Protein AF-A0A2D9RVJ1-F1 (afdb_monomer_lite)

Structure (mmCIF, N/CA/C/O backbone):
data_AF-A0A2D9RVJ1-F1
#
_entry.id   AF-A0A2D9RVJ1-F1
#
loop_
_atom_site.group_PDB
_atom_site.id
_atom_site.type_symbol
_atom_site.label_atom_id
_atom_site.label_alt_id
_atom_site.label_comp_id
_atom_site.label_asym_id
_atom_site.label_entity_id
_atom_site.label_seq_id
_atom_site.pdbx_PDB_ins_code
_atom_site.Cartn_x
_atom_site.Cartn_y
_atom_site.Cartn_z
_atom_site.occupancy
_atom_site.B_iso_or_equiv
_atom_site.auth_seq_id
_atom_site.auth_comp_id
_atom_site.auth_asym_id
_atom_site.auth_atom_id
_atom_site.pdbx_PDB_model_num
ATOM 1 N N . MET A 1 1 ? -12.842 -1.833 20.175 1.00 59.81 1 MET A N 1
ATOM 2 C CA . MET A 1 1 ? -12.678 -1.378 18.774 1.00 59.8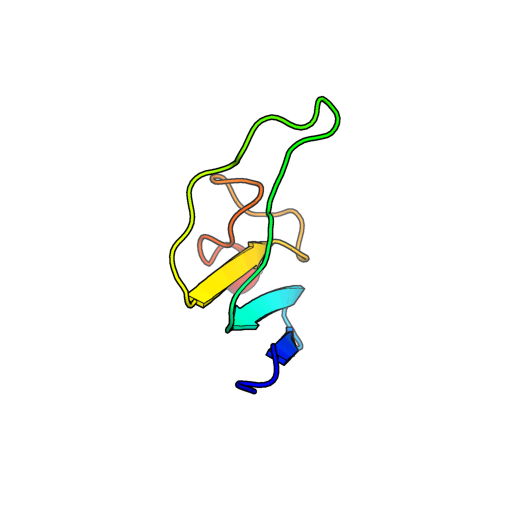1 1 MET A CA 1
ATOM 3 C C . MET A 1 1 ? -11.349 -1.915 18.267 1.00 59.81 1 MET A C 1
ATOM 5 O O . MET A 1 1 ? -10.389 -1.851 19.024 1.00 59.81 1 MET A O 1
ATOM 9 N N . LYS A 1 2 ? -11.284 -2.506 17.065 1.00 80.38 2 LYS A N 1
ATOM 10 C CA . LYS A 1 2 ? -9.994 -2.899 16.472 1.00 80.38 2 LYS A CA 1
ATOM 11 C C . LYS A 1 2 ? -9.278 -1.625 16.018 1.00 80.38 2 LYS A C 1
ATOM 13 O O . LYS A 1 2 ? -9.865 -0.833 15.291 1.00 80.38 2 LYS A O 1
ATOM 18 N N . THR A 1 3 ? -8.050 -1.416 16.474 1.00 91.25 3 THR A N 1
ATOM 19 C CA . THR A 1 3 ? 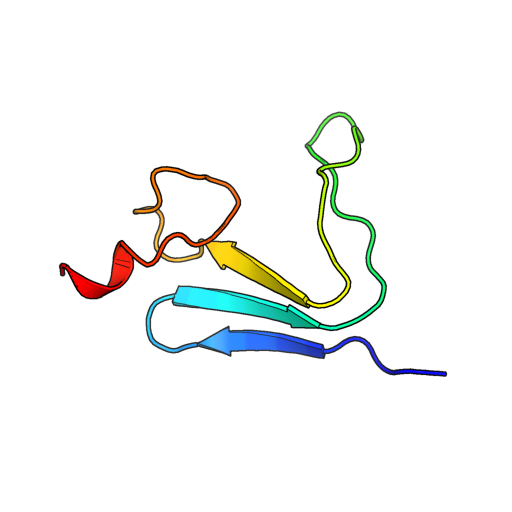-7.228 -0.277 16.050 1.00 91.25 3 THR A CA 1
ATOM 20 C C . THR A 1 3 ? -6.727 -0.515 14.630 1.00 91.25 3 THR A C 1
ATOM 22 O O . THR A 1 3 ? -6.179 -1.578 14.341 1.00 91.25 3 THR A O 1
ATOM 25 N N . THR A 1 4 ? -6.897 0.464 13.743 1.00 96.00 4 THR A N 1
ATOM 26 C CA . THR A 1 4 ? -6.293 0.431 12.406 1.00 96.00 4 THR A CA 1
ATOM 27 C C . THR A 1 4 ? -4.800 0.733 12.515 1.00 96.00 4 THR A C 1
ATOM 29 O O . THR A 1 4 ? -4.399 1.737 13.103 1.00 96.00 4 THR A O 1
ATOM 32 N N . HIS A 1 5 ? -3.968 -0.128 11.932 1.00 97.00 5 HIS A N 1
ATOM 33 C CA . HIS A 1 5 ? -2.516 0.014 11.909 1.00 97.00 5 HIS A CA 1
ATOM 34 C C . HIS A 1 5 ? -2.043 0.390 10.503 1.00 97.00 5 HIS A C 1
ATOM 36 O O . HIS A 1 5 ? -2.190 -0.387 9.557 1.00 97.00 5 HIS A O 1
ATOM 42 N N . ILE A 1 6 ? -1.426 1.566 10.380 1.00 97.81 6 ILE A N 1
ATOM 43 C CA . ILE A 1 6 ? -0.802 2.044 9.143 1.00 97.81 6 ILE A CA 1
ATOM 44 C C . ILE A 1 6 ? 0.662 2.341 9.441 1.00 97.81 6 ILE A C 1
ATOM 46 O O . ILE A 1 6 ? 0.964 3.107 10.353 1.00 97.81 6 ILE A O 1
ATOM 50 N N . TYR A 1 7 ? 1.579 1.727 8.697 1.00 97.75 7 TYR A N 1
ATOM 51 C CA . TYR A 1 7 ? 3.013 1.942 8.892 1.00 97.75 7 TYR A CA 1
ATOM 52 C C . TYR A 1 7 ? 3.791 1.829 7.584 1.00 97.75 7 TYR A C 1
ATOM 54 O O . TYR A 1 7 ? 3.422 1.090 6.669 1.00 97.75 7 TYR A O 1
ATOM 62 N N . ARG A 1 8 ? 4.907 2.555 7.504 1.00 97.75 8 ARG A N 1
ATOM 63 C CA . ARG A 1 8 ? 5.829 2.537 6.364 1.00 97.75 8 ARG A CA 1
ATOM 64 C C . ARG A 1 8 ? 7.038 1.655 6.677 1.00 97.75 8 ARG A C 1
ATOM 66 O O . ARG A 1 8 ? 7.603 1.742 7.760 1.00 97.75 8 ARG A O 1
ATOM 73 N N . LYS A 1 9 ? 7.451 0.826 5.718 1.00 96.88 9 LYS A N 1
ATOM 74 C CA . LYS A 1 9 ? 8.705 0.058 5.754 1.00 96.88 9 LYS A CA 1
ATOM 75 C C . LYS A 1 9 ? 9.845 0.839 5.108 1.00 96.88 9 LYS A C 1
ATOM 77 O O . LYS A 1 9 ? 9.608 1.708 4.268 1.00 96.88 9 LYS A O 1
ATOM 82 N N . GLU A 1 10 ? 11.075 0.444 5.425 1.00 95.69 10 GLU A N 1
ATOM 83 C CA . GLU A 1 10 ? 12.312 1.073 4.939 1.00 95.69 10 GLU A CA 1
ATOM 84 C C . GLU A 1 10 ? 12.346 1.229 3.412 1.00 95.69 10 GLU A C 1
ATOM 86 O O . GLU A 1 10 ? 12.587 2.319 2.902 1.00 95.69 10 GLU A O 1
ATOM 91 N N . LYS A 1 11 ? 11.979 0.180 2.662 1.00 94.94 11 LYS A N 1
ATOM 92 C CA . LYS A 1 11 ? 11.963 0.192 1.186 1.00 94.94 11 LYS A CA 1
ATOM 93 C C . LYS A 1 11 ? 10.704 0.820 0.559 1.00 94.94 11 LYS A C 1
ATOM 95 O O . LYS A 1 11 ? 10.357 0.535 -0.585 1.00 94.94 11 LYS A O 1
ATOM 100 N N . GLY A 1 12 ? 9.984 1.661 1.304 1.00 94.44 12 GLY A N 1
ATOM 101 C CA . GLY A 1 12 ? 8.877 2.476 0.784 1.00 94.44 12 GLY A CA 1
ATOM 102 C C . GLY A 1 12 ? 7.513 1.785 0.710 1.00 94.44 12 GLY A C 1
ATOM 103 O O . GLY A 1 12 ? 6.565 2.368 0.204 1.00 94.44 12 GLY A O 1
ATOM 104 N N . GLN A 1 13 ? 7.363 0.562 1.210 1.00 97.50 13 GLN A N 1
ATOM 105 C CA . GLN A 1 13 ? 6.055 -0.098 1.290 1.00 97.50 13 GLN A CA 1
ATOM 106 C C . GLN A 1 13 ? 5.227 0.531 2.415 1.00 97.50 13 GLN A C 1
ATOM 108 O O . GLN A 1 13 ? 5.720 0.628 3.536 1.00 97.50 13 GLN A O 1
ATOM 113 N N . ILE A 1 14 ? 3.975 0.903 2.156 1.00 98.25 14 ILE A N 1
ATOM 114 C CA . ILE A 1 14 ? 3.060 1.417 3.185 1.00 98.25 14 ILE A CA 1
ATOM 115 C C . ILE A 1 14 ? 2.014 0.340 3.446 1.00 98.25 14 ILE A C 1
ATOM 117 O O . ILE A 1 14 ? 1.205 0.033 2.575 1.00 98.25 14 ILE A O 1
ATOM 121 N N . VAL A 1 15 ? 2.062 -0.285 4.617 1.00 98.19 15 VAL A N 1
ATOM 122 C CA . VAL A 1 15 ? 1.140 -1.358 4.990 1.00 98.19 15 VAL A CA 1
ATOM 123 C C . VAL A 1 15 ? -0.064 -0.756 5.690 1.00 98.19 15 VAL A C 1
ATOM 125 O O . VAL A 1 15 ? 0.094 0.017 6.633 1.00 98.19 15 VAL A O 1
ATOM 128 N N . VAL A 1 16 ? -1.249 -1.161 5.247 1.00 98.25 16 VAL A N 1
ATOM 129 C CA . VAL A 1 16 ? -2.526 -0.829 5.871 1.00 98.25 16 VAL A CA 1
ATOM 130 C C . VAL A 1 16 ? -3.144 -2.122 6.381 1.00 98.25 16 VAL A C 1
ATOM 132 O O . VAL A 1 16 ? -3.239 -3.104 5.640 1.00 98.25 16 VAL A O 1
ATOM 135 N N . HIS A 1 17 ? -3.511 -2.139 7.658 1.00 97.25 17 HIS A N 1
ATOM 136 C CA . HIS A 1 17 ? -4.164 -3.268 8.304 1.00 97.25 17 HIS A CA 1
ATOM 137 C C . HIS A 1 17 ? -5.285 -2.767 9.213 1.00 97.25 17 HIS A C 1
ATOM 139 O O . HIS A 1 17 ? -5.023 -2.142 10.241 1.00 97.25 17 HIS A O 1
ATOM 145 N N . GLY A 1 18 ? -6.524 -3.042 8.823 1.00 95.31 18 GLY A N 1
ATOM 146 C CA . GLY A 1 18 ? -7.719 -2.603 9.530 1.00 95.31 18 GLY A CA 1
ATOM 147 C C . GLY A 1 18 ? -8.777 -2.053 8.584 1.00 95.31 18 GLY A C 1
ATOM 148 O O . GLY A 1 18 ? -8.633 -2.101 7.362 1.00 95.31 18 GLY A O 1
ATOM 149 N N . ASP A 1 19 ? -9.845 -1.533 9.178 1.00 94.69 19 ASP A N 1
ATOM 150 C CA . ASP A 1 19 ? -10.974 -0.971 8.447 1.00 94.69 19 ASP A CA 1
ATOM 151 C C . ASP A 1 19 ? -10.665 0.472 8.025 1.00 94.69 19 ASP A C 1
ATOM 153 O O . ASP A 1 19 ? -10.363 1.327 8.866 1.00 94.69 19 ASP A O 1
ATOM 157 N N . VAL A 1 20 ? -10.666 0.720 6.713 1.00 95.44 20 VAL A N 1
ATOM 158 C CA . VAL A 1 20 ? -10.392 2.024 6.092 1.00 95.44 20 VAL A CA 1
ATOM 159 C C . VAL A 1 20 ? -11.213 2.192 4.817 1.00 95.44 20 VAL A C 1
ATOM 161 O O . VAL A 1 20 ? -11.523 1.216 4.135 1.00 95.44 20 VAL A O 1
ATOM 164 N N . ASN A 1 21 ? -11.481 3.445 4.448 1.00 95.94 21 ASN A N 1
ATOM 165 C CA . ASN A 1 21 ? -11.982 3.796 3.123 1.00 95.94 21 ASN A CA 1
ATOM 166 C C . ASN A 1 21 ? -10.807 4.198 2.230 1.00 95.94 21 ASN A C 1
ATOM 168 O O . ASN A 1 21 ? -10.165 5.218 2.476 1.00 95.94 21 ASN A O 1
ATOM 172 N N . LEU A 1 22 ? -10.524 3.400 1.200 1.00 97.12 22 LEU A N 1
ATOM 173 C CA . LEU A 1 22 ? -9.585 3.764 0.143 1.00 97.12 22 LEU A CA 1
ATOM 174 C C . LEU A 1 22 ? -10.363 4.251 -1.081 1.00 97.12 22 LEU A C 1
ATOM 176 O O . LEU A 1 22 ? -11.114 3.482 -1.688 1.00 97.12 22 LEU A O 1
ATOM 180 N N . THR A 1 23 ? -10.159 5.511 -1.452 1.00 97.88 23 THR A N 1
ATOM 181 C CA . THR A 1 23 ? -10.788 6.124 -2.623 1.00 97.88 23 THR A CA 1
ATOM 182 C C . THR A 1 23 ? -9.756 6.782 -3.526 1.00 97.88 23 THR A C 1
ATOM 184 O O . THR A 1 23 ? -8.635 7.070 -3.098 1.00 97.88 23 THR A O 1
ATOM 187 N N . ASP A 1 24 ? -10.133 7.025 -4.776 1.00 96.44 24 ASP A N 1
ATOM 188 C CA . ASP A 1 24 ? -9.441 8.005 -5.608 1.00 96.44 24 ASP A CA 1
ATOM 189 C C . ASP A 1 24 ? -9.824 9.448 -5.210 1.00 96.44 24 ASP A C 1
ATOM 191 O O . ASP A 1 24 ? -10.522 9.686 -4.217 1.00 96.44 24 ASP A O 1
ATOM 195 N N . ILE A 1 25 ? -9.328 10.413 -5.985 1.00 96.69 25 ILE A N 1
ATOM 196 C CA . ILE A 1 25 ? -9.601 11.850 -5.837 1.00 96.69 25 ILE A CA 1
ATOM 197 C C . ILE A 1 25 ? -11.086 12.195 -6.049 1.00 96.69 25 ILE A C 1
ATOM 199 O O . ILE A 1 25 ? -11.571 13.164 -5.472 1.00 96.69 25 ILE A O 1
ATOM 203 N N . GLU A 1 26 ? -11.810 11.410 -6.842 1.00 97.88 26 GLU A N 1
ATOM 204 C CA . GLU A 1 26 ? -13.233 11.617 -7.134 1.00 97.88 26 GLU A CA 1
ATOM 205 C C . GLU A 1 26 ? -14.143 10.936 -6.095 1.00 97.88 26 GLU A C 1
ATOM 207 O O . GLU A 1 26 ? -15.358 11.121 -6.107 1.00 97.88 26 GLU A O 1
ATOM 212 N N . GLY A 1 27 ? -13.561 10.180 -5.159 1.00 96.69 27 GLY A N 1
ATOM 213 C CA . GLY A 1 27 ? -14.283 9.456 -4.118 1.00 96.69 27 GLY A CA 1
ATOM 214 C C . GLY A 1 27 ? -14.714 8.048 -4.532 1.00 96.69 27 GLY A C 1
ATOM 215 O O . GLY A 1 27 ? -15.390 7.371 -3.754 1.00 96.69 27 GLY A O 1
ATOM 216 N N . ASN A 1 28 ? -14.309 7.559 -5.709 1.00 97.75 28 ASN A N 1
ATOM 217 C CA . ASN A 1 28 ? -14.627 6.194 -6.116 1.00 97.75 28 ASN A CA 1
ATOM 218 C C . ASN A 1 28 ? -13.847 5.202 -5.255 1.00 97.75 28 ASN A C 1
ATOM 220 O O . ASN A 1 28 ? -12.637 5.337 -5.054 1.00 97.75 28 ASN A O 1
ATOM 224 N N . LYS A 1 29 ? -14.536 4.169 -4.762 1.00 97.56 29 LYS A N 1
ATOM 225 C CA . LYS A 1 29 ? -13.915 3.130 -3.939 1.00 97.56 29 LYS A CA 1
ATOM 226 C C . LYS A 1 29 ? -12.920 2.316 -4.759 1.00 97.56 29 LYS A C 1
ATOM 228 O O . LYS A 1 29 ? -13.274 1.719 -5.774 1.00 97.56 29 LYS A O 1
ATOM 233 N N . ILE A 1 30 ? -11.703 2.193 -4.245 1.00 97.50 30 ILE A N 1
ATOM 234 C CA . ILE A 1 30 ? -10.695 1.286 -4.786 1.00 97.50 30 ILE A CA 1
ATOM 235 C C . ILE A 1 30 ? -10.849 -0.067 -4.075 1.00 97.50 30 ILE A C 1
ATOM 237 O O . ILE A 1 30 ? -10.833 -0.103 -2.846 1.00 97.50 30 ILE A O 1
ATOM 241 N N . PRO A 1 31 ? -11.005 -1.198 -4.786 1.00 97.06 31 PRO A N 1
ATOM 242 C CA . PRO A 1 31 ? -11.123 -2.505 -4.142 1.00 97.06 31 PRO A CA 1
ATOM 243 C C . PRO A 1 31 ? -9.874 -2.883 -3.330 1.00 97.06 31 PRO A C 1
ATOM 245 O O . PRO A 1 31 ? -8.758 -2.869 -3.850 1.00 97.06 31 PRO A O 1
ATOM 248 N N . HIS A 1 32 ? -10.059 -3.269 -2.065 1.00 96.94 32 HIS A N 1
ATOM 249 C CA . HIS A 1 32 ? -9.004 -3.796 -1.195 1.00 96.94 32 HIS A CA 1
ATOM 250 C C . HIS A 1 32 ? -9.573 -4.756 -0.138 1.00 96.94 32 HIS A C 1
ATOM 252 O O . HIS A 1 32 ? -10.772 -4.757 0.138 1.00 96.94 32 HIS A O 1
ATOM 258 N N . GLY A 1 33 ? -8.703 -5.578 0.454 1.00 95.62 33 GLY A N 1
ATOM 259 C CA . GLY A 1 33 ? -9.034 -6.403 1.622 1.00 95.62 33 GLY A CA 1
ATOM 260 C C . GLY A 1 33 ? -8.754 -5.693 2.953 1.00 95.62 33 GLY A C 1
ATOM 261 O O . GLY A 1 33 ? -8.332 -4.538 2.968 1.00 95.62 33 GLY A O 1
ATOM 262 N N . GLU A 1 34 ? -8.914 -6.413 4.071 1.00 95.00 34 GLU A N 1
ATOM 263 C CA . GLU A 1 34 ? -8.588 -5.931 5.435 1.00 95.00 34 GLU A CA 1
ATOM 264 C C . GLU A 1 34 ? -7.096 -5.573 5.591 1.00 95.00 34 GLU A C 1
ATOM 266 O O . GLU A 1 34 ? -6.710 -4.730 6.402 1.00 95.00 34 GLU A O 1
ATOM 271 N N . LYS A 1 35 ? -6.237 -6.208 4.788 1.00 97.31 35 LYS A N 1
ATOM 272 C CA . LYS A 1 35 ? -4.799 -5.962 4.761 1.00 97.31 35 LYS A CA 1
ATOM 273 C C . LYS A 1 35 ? -4.319 -5.797 3.329 1.00 97.31 35 LYS A C 1
ATOM 275 O O . LYS A 1 35 ? -4.475 -6.697 2.507 1.00 97.31 35 LYS A O 1
ATOM 280 N N . PHE A 1 36 ? -3.685 -4.668 3.049 1.00 98.06 36 PHE A N 1
ATOM 281 C CA . PHE A 1 36 ? -3.103 -4.367 1.744 1.00 98.06 36 PHE A CA 1
ATOM 282 C C . PHE A 1 36 ? -1.841 -3.516 1.901 1.00 98.06 36 PHE A C 1
ATOM 284 O O . PHE A 1 36 ? -1.451 -3.117 3.000 1.00 98.06 36 PHE A O 1
ATOM 291 N N . THR A 1 37 ? -1.117 -3.305 0.804 1.00 98.50 37 THR A N 1
ATOM 292 C CA . THR A 1 37 ? 0.113 -2.5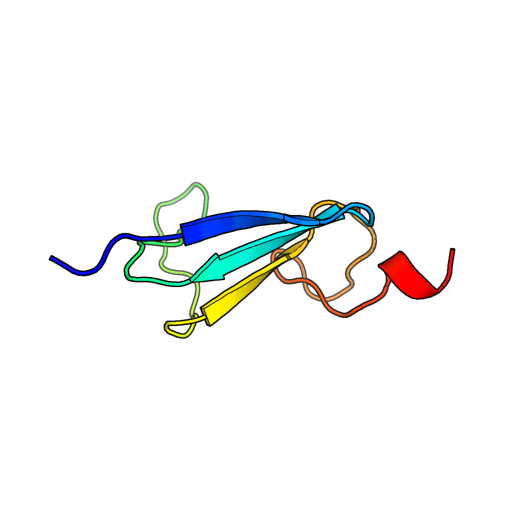10 0.811 1.00 98.50 37 THR A CA 1
ATOM 293 C C . THR A 1 37 ? 0.094 -1.533 -0.347 1.00 98.50 37 THR A C 1
ATOM 295 O O . THR A 1 37 ? -0.020 -1.940 -1.502 1.00 98.50 37 THR A O 1
ATOM 298 N N . LEU A 1 38 ? 0.233 -0.252 -0.031 1.00 98.44 38 LEU A N 1
ATOM 299 C CA . LEU A 1 38 ? 0.375 0.823 -0.998 1.00 98.44 38 LEU A CA 1
ATOM 300 C C . LEU A 1 38 ? 1.846 1.007 -1.372 1.00 98.44 38 LEU A C 1
ATOM 302 O O . LEU A 1 38 ? 2.770 0.747 -0.589 1.00 98.44 38 LEU A O 1
ATOM 306 N N . CYS A 1 39 ? 2.060 1.431 -2.609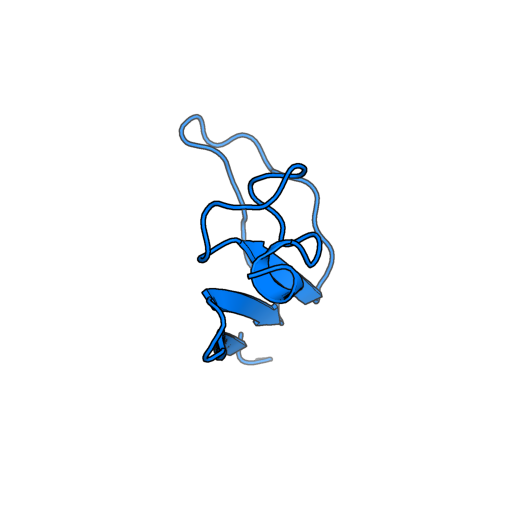 1.00 98.19 39 CYS A N 1
ATOM 307 C CA . CYS A 1 39 ? 3.373 1.767 -3.115 1.00 98.19 39 CYS A CA 1
ATOM 308 C C . CYS A 1 39 ? 3.769 3.166 -2.632 1.00 98.19 39 CYS A C 1
ATOM 310 O O . CYS A 1 39 ? 3.129 4.148 -2.983 1.00 98.19 39 CYS A O 1
ATOM 312 N N . GLY A 1 40 ? 4.859 3.261 -1.874 1.00 97.00 40 GLY A N 1
ATOM 313 C CA . GLY A 1 40 ? 5.539 4.524 -1.567 1.00 97.00 40 GLY A CA 1
ATOM 314 C C . GLY A 1 40 ? 6.939 4.621 -2.183 1.00 97.00 40 GLY A C 1
ATOM 315 O O . GLY A 1 40 ? 7.686 5.527 -1.836 1.00 97.00 40 GLY A O 1
ATOM 316 N N . CYS A 1 41 ? 7.323 3.686 -3.064 1.00 96.31 41 CYS A N 1
ATOM 317 C CA . CYS A 1 41 ? 8.596 3.727 -3.801 1.00 96.31 41 CYS A CA 1
ATOM 318 C C . CYS A 1 41 ? 8.465 4.271 -5.233 1.00 96.31 41 CYS A C 1
ATOM 320 O O . CYS A 1 41 ? 9.476 4.377 -5.916 1.00 96.31 41 CYS A O 1
ATOM 322 N N . ALA A 1 42 ? 7.239 4.545 -5.700 1.00 95.06 42 ALA A N 1
ATOM 323 C CA . ALA A 1 42 ? 6.911 5.008 -7.054 1.00 95.06 42 ALA A CA 1
ATOM 324 C C . ALA A 1 42 ? 7.347 4.091 -8.223 1.00 95.06 42 ALA A C 1
ATOM 326 O O . ALA A 1 42 ? 7.309 4.506 -9.374 1.00 95.06 42 ALA A O 1
ATOM 327 N N . LYS A 1 43 ? 7.724 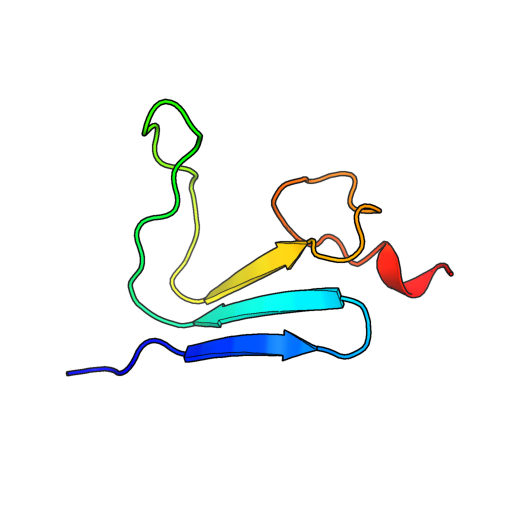2.834 -7.952 1.00 96.00 43 LYS A N 1
ATOM 328 C CA . LYS A 1 43 ? 8.204 1.877 -8.975 1.00 96.00 43 LYS A CA 1
ATOM 329 C C . LYS A 1 43 ? 7.179 0.813 -9.375 1.00 96.00 43 LYS A C 1
ATOM 331 O O . LYS A 1 43 ? 7.451 0.015 -10.263 1.00 96.00 43 LYS A O 1
ATOM 336 N N . SER A 1 44 ? 6.038 0.742 -8.685 1.00 97.38 44 SER A N 1
ATOM 337 C CA . SER A 1 44 ? 5.038 -0.301 -8.936 1.00 97.38 44 SER A CA 1
ATOM 338 C C . SER A 1 44 ? 4.388 -0.140 -10.307 1.00 97.38 44 SER A C 1
ATOM 340 O O . SER A 1 44 ? 4.004 0.961 -10.688 1.00 97.38 44 SER A O 1
ATOM 342 N N . LYS A 1 45 ? 4.176 -1.254 -11.010 1.00 97.38 45 LYS A N 1
ATOM 343 C CA . LYS A 1 45 ? 3.357 -1.321 -12.231 1.00 97.38 45 LYS A CA 1
ATOM 344 C C . LYS A 1 45 ? 1.866 -1.499 -11.924 1.00 97.38 45 LYS A C 1
ATOM 346 O O . LYS A 1 45 ? 1.051 -1.518 -12.838 1.00 97.38 45 LYS A O 1
ATOM 351 N N . LYS A 1 46 ? 1.507 -1.649 -10.644 1.00 96.75 46 LYS A N 1
ATOM 352 C CA . LYS A 1 46 ? 0.134 -1.833 -10.144 1.00 96.75 46 LYS A CA 1
ATOM 353 C C . LYS A 1 46 ? -0.281 -0.715 -9.187 1.00 96.75 46 LYS A C 1
ATOM 355 O O . LYS A 1 46 ? -0.941 -0.984 -8.184 1.00 96.75 46 LYS A O 1
ATOM 360 N N . LEU A 1 47 ? 0.154 0.521 -9.447 1.00 96.00 47 LEU A N 1
ATOM 361 C CA . LEU A 1 47 ? -0.249 1.673 -8.638 1.00 96.00 47 LEU A CA 1
ATOM 362 C C . LEU A 1 47 ? -1.783 1.710 -8.474 1.00 96.00 47 LEU A C 1
ATOM 364 O O . LEU A 1 47 ? -2.496 1.399 -9.427 1.00 96.00 47 LEU A O 1
ATOM 368 N N . PRO A 1 48 ? -2.290 2.042 -7.274 1.00 96.88 48 PRO A N 1
ATOM 369 C CA . PRO A 1 48 ? -1.558 2.529 -6.096 1.00 96.88 48 PRO A CA 1
ATOM 370 C C . PRO A 1 48 ? -0.929 1.421 -5.227 1.00 96.88 48 PRO A C 1
ATOM 372 O O . PRO A 1 48 ? -0.253 1.712 -4.238 1.00 96.88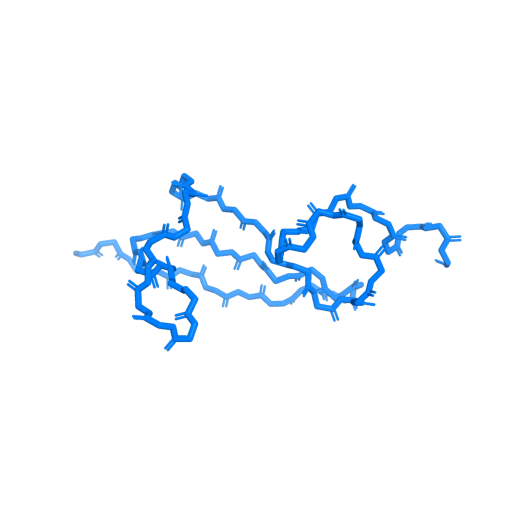 48 PRO A O 1
ATOM 375 N N . PHE A 1 49 ? -1.118 0.146 -5.568 1.00 98.44 49 PHE A N 1
ATOM 376 C CA . PHE A 1 49 ? -0.653 -0.982 -4.764 1.00 98.44 49 PHE A CA 1
ATOM 377 C C . PHE A 1 49 ? 0.827 -1.292 -4.974 1.00 98.44 49 PHE A C 1
ATOM 379 O O . PHE A 1 49 ? 1.406 -1.062 -6.034 1.00 98.44 49 PHE A O 1
ATOM 386 N N . CYS A 1 50 ? 1.461 -1.844 -3.944 1.00 98.12 50 CYS A N 1
ATOM 387 C CA . CYS A 1 50 ? 2.817 -2.365 -4.027 1.00 98.12 50 CYS A CA 1
ATOM 388 C C . CYS A 1 50 ? 2.830 -3.729 -4.734 1.00 98.12 50 CYS A C 1
ATOM 390 O O . CYS A 1 50 ? 2.161 -4.659 -4.295 1.00 98.12 50 CYS A O 1
ATOM 392 N N . ASP A 1 51 ? 3.677 -3.882 -5.752 1.00 97.56 51 ASP A N 1
ATOM 393 C CA . ASP A 1 51 ? 3.889 -5.139 -6.490 1.00 97.56 51 ASP A CA 1
ATOM 394 C C . ASP A 1 51 ? 5.270 -5.781 -6.246 1.00 97.56 51 ASP A C 1
ATOM 396 O O . ASP A 1 51 ? 5.576 -6.832 -6.799 1.00 97.56 51 ASP A O 1
ATOM 400 N N . GLY A 1 52 ? 6.103 -5.166 -5.401 1.00 96.25 52 GLY A N 1
ATOM 401 C CA . GLY A 1 52 ? 7.454 -5.646 -5.103 1.00 96.25 52 GLY A CA 1
ATOM 402 C C . GLY A 1 52 ? 8.572 -5.021 -5.941 1.00 96.25 52 GLY A C 1
ATOM 403 O O . GLY A 1 52 ? 9.732 -5.319 -5.671 1.00 96.25 52 GLY A O 1
ATOM 404 N N . SER A 1 53 ? 8.272 -4.106 -6.870 1.00 96.50 53 SER A N 1
ATOM 405 C CA . SER A 1 53 ? 9.281 -3.483 -7.750 1.00 96.50 53 SER A CA 1
ATOM 406 C C . SER A 1 53 ? 10.405 -2.736 -7.010 1.00 96.50 53 SER A C 1
ATOM 408 O O . SER A 1 53 ? 11.495 -2.583 -7.543 1.00 96.50 53 SER A O 1
ATOM 410 N N . HIS A 1 54 ? 10.208 -2.346 -5.743 1.00 94.56 54 HIS A N 1
ATOM 411 C CA . HIS A 1 54 ? 11.259 -1.766 -4.883 1.00 94.56 54 HIS A CA 1
ATOM 412 C C . HIS A 1 54 ? 12.426 -2.714 -4.553 1.00 94.56 54 HIS A C 1
ATOM 414 O O . HIS A 1 54 ? 13.360 -2.299 -3.876 1.00 94.56 54 HIS A O 1
ATOM 420 N N . LYS A 1 55 ? 12.339 -3.998 -4.911 1.00 93.19 55 LYS A N 1
ATOM 421 C CA . LYS A 1 55 ? 13.399 -4.980 -4.644 1.00 93.19 55 LYS A CA 1
ATOM 422 C C . LYS A 1 55 ? 14.459 -5.050 -5.742 1.00 93.19 55 LYS A C 1
ATOM 424 O O . LYS A 1 55 ? 15.472 -5.696 -5.515 1.00 93.19 55 LYS A O 1
ATOM 429 N N . ILE A 1 56 ? 14.170 -4.495 -6.919 1.00 83.81 56 ILE A N 1
ATOM 430 C CA . ILE A 1 56 ? 15.000 -4.633 -8.126 1.00 83.81 56 ILE A CA 1
ATOM 431 C C . ILE A 1 56 ? 16.028 -3.487 -8.232 1.00 83.81 56 ILE A C 1
ATOM 433 O O . ILE A 1 56 ? 16.956 -3.581 -9.025 1.00 83.81 56 ILE A O 1
ATOM 437 N N . ASP A 1 57 ? 15.899 -2.458 -7.387 1.00 59.38 57 ASP A N 1
ATOM 438 C CA . ASP A 1 57 ? 16.931 -1.443 -7.132 1.00 59.38 57 ASP A CA 1
ATOM 439 C C . ASP A 1 57 ? 17.688 -1.711 -5.827 1.00 59.38 57 ASP A C 1
ATOM 441 O O . ASP A 1 57 ? 17.057 -2.213 -4.857 1.00 59.38 57 ASP A O 1
#

Foldseek 3Di:
DDDWDWDADPLQKIKTAADDFDADPVSHGDDDDNIFIAGGNPQDPDPRGDPPRSVVD

Sequence (57 aa):
MKTTHIYRKEKGQIVVHGDVNLTDIEGNKIPHGEKFTLCGCAKSKKLPFCDGSHKID

pLDDT: mean 94.87, std 7.38, range [59.38, 98.5]

Secondary structure (DSSP, 8-state):
-PPPEEEE-TTSEEEEESS---B-TT-PBPP--SEEEEESSS--TTTTB--SGGG--

Radius of gyration: 12.0 Å; chains: 1; bounding box: 32×18×31 Å